Protein 2QEC (pdb70)

Radius of gyration: 16.23 Å; Cα contacts (8 Å, |Δi|>4): 297; chains: 1; boun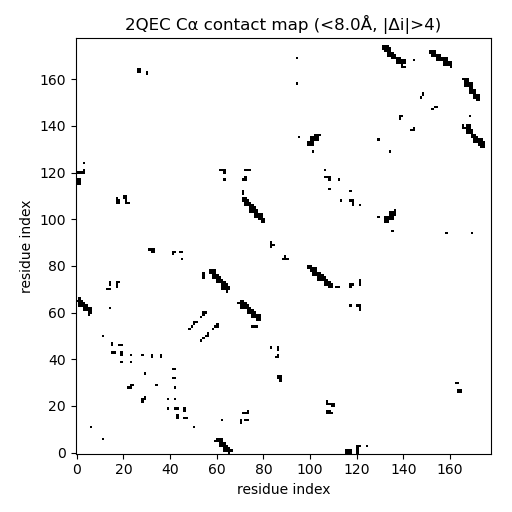ding box: 41×47×33 Å

Structure (mmCIF, N/CA/C/O backbone):
data_2QEC
#
_entry.id   2QEC
#
_cell.length_a   79.070
_cell.length_b   79.070
_cell.length_c   181.260
_cell.angle_alpha   90.000
_cell.angle_beta   90.000
_cell.angle_gamma   120.000
#
_symmetry.space_group_name_H-M   'P 65 2 2'
#
loop_
_entity.id
_entity.type
_entity.pdbx_description
1 polymer 'Histone acetyltransferase HPA2 and related acetyltransferases'
2 non-polymer 1,2-ETHANEDIOL
3 water water
#
loop_
_atom_site.group_PDB
_atom_site.id
_atom_site.type_symbol
_atom_site.label_atom_id
_atom_site.label_alt_id
_atom_site.label_comp_id
_atom_site.label_asym_id
_atom_site.label_entity_id
_atom_site.label_seq_id
_atom_site.pdbx_PDB_ins_code
_atom_site.Cartn_x
_atom_site.Cartn_y
_atom_site.Cartn_z
_atom_site.occupancy
_atom_site.B_iso_or_equiv
_atom_site.auth_seq_id
_atom_site.auth_comp_id
_atom_site.auth_asym_id
_atom_site.auth_atom_id
_atom_site.pdbx_PDB_model_num
ATOM 9 N N . SER A 1 3 ? 36.322 26.282 6.942 1.00 83.40 2 SER A N 1
ATOM 10 C CA . SER A 1 3 ? 35.009 25.941 6.426 1.00 77.86 2 SER A CA 1
ATOM 11 C C . SER A 1 3 ? 33.926 26.404 7.419 1.00 71.23 2 SER A C 1
ATOM 12 O O . SER A 1 3 ? 34.179 26.511 8.635 1.00 72.34 2 SER A O 1
ATOM 15 N N . PRO A 1 4 ? 32.712 26.665 6.910 1.00 61.74 3 PRO A N 1
ATOM 16 C CA . PRO A 1 4 ? 31.652 27.124 7.793 1.00 58.36 3 PRO A CA 1
ATOM 17 C C . PRO A 1 4 ? 31.364 26.167 8.950 1.00 57.27 3 PRO A C 1
ATOM 18 O O . PRO A 1 4 ? 31.570 24.948 8.849 1.00 61.79 3 PRO A O 1
ATOM 22 N N . THR A 1 5 ? 30.853 26.727 10.032 1.00 51.93 4 THR A N 1
ATOM 23 C CA A THR A 1 5 ? 30.615 25.969 11.222 0.50 49.31 4 THR A CA 1
ATOM 24 C CA B THR A 1 5 ? 30.588 26.004 11.289 0.50 49.01 4 THR A CA 1
ATOM 25 C C . THR A 1 5 ? 29.111 25.648 11.314 1.00 46.29 4 THR A C 1
ATOM 26 O O . THR A 1 5 ? 28.284 26.471 10.973 1.00 47.27 4 THR A O 1
ATOM 33 N N . VAL A 1 6 ? 28.796 24.424 11.717 1.00 43.55 5 VAL A N 1
ATOM 34 C CA . VAL A 1 6 ? 27.430 23.934 11.671 1.00 42.06 5 VAL A CA 1
ATOM 35 C C . VAL A 1 6 ? 26.897 23.670 13.066 1.00 40.47 5 VAL A C 1
ATOM 36 O O . VAL A 1 6 ? 27.543 23.020 13.865 1.00 40.38 5 VAL A O 1
ATOM 40 N N . LEU A 1 7 ? 25.702 24.202 13.345 1.00 42.74 6 LEU A N 1
ATOM 41 C CA . LEU A 1 7 ? 24.977 24.032 14.598 1.00 39.84 6 LEU A CA 1
ATOM 42 C C . LEU A 1 7 ? 23.465 23.940 14.350 1.00 40.48 6 LEU A C 1
ATOM 43 O O . LEU A 1 7 ? 22.955 24.340 13.275 1.00 38.93 6 LEU A O 1
ATOM 48 N N . PRO A 1 8 ? 22.747 23.413 15.340 1.00 43.05 7 PRO A N 1
ATOM 49 C CA . PRO A 1 8 ? 21.286 23.465 15.237 1.00 41.69 7 PRO A CA 1
ATOM 50 C C . PRO A 1 8 ? 20.792 24.899 15.181 1.00 41.49 7 PRO A C 1
ATOM 51 O O . PRO A 1 8 ? 21.397 25.810 15.785 1.00 41.16 7 PRO A O 1
ATOM 55 N N . ALA A 1 9 ? 19.707 25.097 14.422 1.00 40.93 8 ALA A N 1
ATOM 56 C CA . ALA A 1 9 ? 19.045 26.388 14.318 1.00 40.15 8 ALA A CA 1
ATOM 57 C C . ALA A 1 9 ? 18.323 26.703 15.605 1.00 41.92 8 ALA A C 1
ATOM 58 O O . ALA A 1 9 ? 17.928 25.809 16.342 1.00 40.26 8 ALA A O 1
ATOM 60 N N . THR A 1 10 ? 18.103 27.992 15.831 1.00 40.27 9 THR A N 1
ATOM 61 C CA . THR A 1 10 ? 17.227 28.444 16.883 1.00 43.04 9 THR A CA 1
ATOM 62 C C . THR A 1 10 ? 16.058 29.167 16.210 1.00 41.57 9 THR A C 1
ATOM 63 O O . THR A 1 10 ? 16.086 29.484 15.010 1.00 38.04 9 THR A O 1
ATOM 67 N N . GLN A 1 11 ? 15.002 29.382 16.969 1.00 45.57 10 GLN A N 1
ATOM 68 C CA . GLN A 1 11 ? 13.794 29.966 16.407 1.00 46.31 10 GLN A CA 1
ATOM 69 C C . GLN A 1 11 ? 14.029 31.308 15.755 1.00 45.56 10 GLN A C 1
ATOM 70 O O . GLN A 1 11 ? 13.462 31.586 14.703 1.00 46.59 10 GLN A O 1
ATOM 76 N N . ALA A 1 12 ? 14.901 32.106 16.350 1.00 45.34 11 ALA A N 1
ATOM 77 C CA . ALA A 1 12 ? 15.247 33.456 15.839 1.00 44.05 11 ALA A CA 1
ATOM 78 C C . ALA A 1 12 ? 15.805 33.411 14.404 1.00 43.47 11 ALA A C 1
ATOM 79 O O . ALA A 1 12 ? 15.738 34.403 13.651 1.00 44.85 11 ALA A O 1
ATOM 81 N N . ASP A 1 13 ? 16.369 32.261 14.056 1.00 41.98 12 ASP A N 1
ATOM 82 C CA . ASP A 1 13 ? 16.986 32.031 12.741 1.00 44.25 12 ASP A CA 1
ATOM 83 C C . ASP A 1 13 ? 16.000 31.647 11.640 1.00 42.40 12 ASP A C 1
ATOM 84 O O . ASP A 1 13 ? 16.380 31.597 10.474 1.00 42.88 12 ASP A O 1
ATOM 89 N N . PHE A 1 14 ? 14.760 31.332 11.984 1.00 43.34 13 PHE A N 1
ATOM 90 C CA . PHE A 1 14 ? 13.839 30.782 10.980 1.00 46.63 13 PHE A CA 1
ATOM 91 C C . PHE A 1 14 ? 13.590 31.707 9.758 1.00 45.13 13 PHE A C 1
ATOM 92 O O . PHE A 1 14 ? 13.616 31.214 8.635 1.00 44.56 13 PHE A O 1
ATOM 100 N N . PRO A 1 15 ? 13.348 33.030 9.952 1.00 45.89 14 PRO A N 1
ATOM 101 C CA . PRO A 1 15 ? 13.233 33.876 8.762 1.00 45.19 14 PRO A CA 1
ATOM 102 C C . PRO A 1 15 ? 14.376 33.782 7.755 1.00 44.28 14 PRO A C 1
ATOM 103 O O . PRO A 1 15 ? 14.128 33.689 6.553 1.00 41.57 14 PRO A O 1
ATOM 107 N N . LYS A 1 16 ? 15.617 33.798 8.230 1.00 43.72 15 LYS A N 1
ATOM 108 C CA . LYS A 1 16 ? 16.771 33.753 7.338 1.00 43.53 15 LYS A CA 1
ATOM 109 C C . LYS A 1 16 ? 16.877 32.393 6.694 1.00 41.50 15 LYS A C 1
ATOM 110 O O . LYS A 1 16 ? 17.249 32.231 5.531 1.00 44.93 15 LYS A O 1
ATOM 116 N N . ILE A 1 17 ? 16.562 31.399 7.468 1.00 41.80 16 ILE A N 1
ATOM 117 C CA . ILE A 1 17 ? 16.568 30.007 6.967 1.00 40.28 16 ILE A CA 1
ATOM 118 C C . ILE A 1 17 ? 15.625 29.887 5.739 1.00 42.46 16 ILE A C 1
ATOM 119 O O . ILE A 1 17 ? 16.012 29.374 4.682 1.00 41.89 16 ILE A O 1
ATOM 124 N N . VAL A 1 18 ? 14.417 30.419 5.877 1.00 44.61 17 VAL A N 1
ATOM 125 C CA . VAL A 1 18 ? 13.424 30.404 4.785 1.00 43.37 17 VAL A CA 1
ATOM 126 C C . VAL A 1 18 ? 13.935 31.216 3.606 1.00 42.12 17 VAL A C 1
ATOM 127 O O . VAL A 1 18 ? 13.817 30.794 2.464 1.00 42.60 17 VAL A O 1
ATOM 131 N N . ASP A 1 19 ? 14.509 32.390 3.868 1.00 45.26 18 ASP A N 1
ATOM 132 C CA . ASP A 1 19 ? 15.126 33.202 2.812 1.00 44.93 18 ASP A CA 1
ATOM 133 C C . ASP A 1 19 ? 16.145 32.400 2.032 1.00 43.44 18 ASP A C 1
ATOM 134 O O . ASP A 1 19 ? 16.221 32.502 0.798 1.00 42.51 18 ASP A O 1
ATOM 139 N N . VAL A 1 20 ? 16.970 31.648 2.745 1.00 43.84 19 VAL A N 1
ATOM 140 C CA . VAL A 1 20 ? 18.014 30.805 2.095 1.00 40.64 19 VAL A CA 1
ATOM 141 C C . VAL A 1 20 ? 17.429 29.652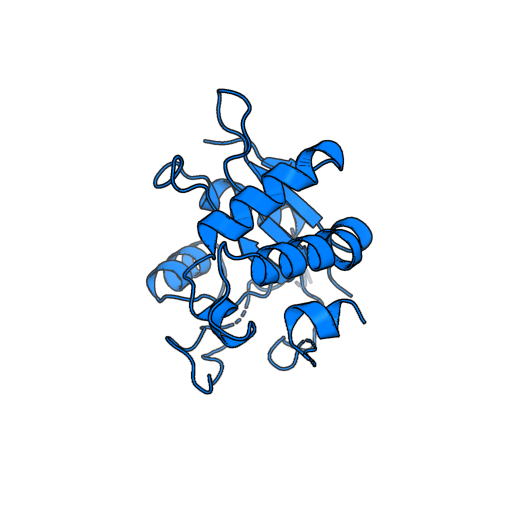 1.236 1.00 43.92 19 VAL A C 1
ATOM 142 O O . VAL A 1 20 ? 17.864 29.398 0.101 1.00 43.10 19 VAL A O 1
ATOM 146 N N . LEU A 1 21 ? 16.435 28.963 1.766 1.00 41.87 20 LEU A N 1
ATOM 147 C CA . LEU A 1 21 ? 15.732 27.932 1.008 1.00 40.68 20 LEU A CA 1
ATOM 148 C C . LEU A 1 21 ? 15.096 28.473 -0.281 1.00 43.32 20 LEU A C 1
ATOM 149 O O . LEU A 1 21 ? 15.180 27.863 -1.339 1.00 45.05 20 LEU A O 1
ATOM 154 N N . VAL A 1 22 ? 14.427 29.608 -0.163 1.00 44.48 21 VAL A N 1
ATOM 155 C CA . VAL A 1 22 ? 13.752 30.228 -1.295 1.00 44.15 21 VAL A CA 1
ATOM 156 C C . VAL A 1 22 ? 14.769 30.628 -2.370 1.00 47.03 21 VAL A C 1
ATOM 157 O O . VAL A 1 22 ? 14.543 30.389 -3.555 1.00 47.21 21 VAL A O 1
ATOM 161 N N . GLU A 1 23 ? 15.870 31.260 -1.964 1.00 44.10 22 GLU A N 1
ATOM 162 C CA . GLU A 1 23 ? 16.889 31.685 -2.911 1.00 44.13 22 GLU A CA 1
ATOM 163 C C . GLU A 1 23 ? 17.440 30.464 -3.586 1.00 47.40 22 GLU A C 1
ATOM 164 O O . GLU A 1 23 ? 17.603 30.456 -4.786 1.00 49.58 22 GLU A O 1
ATOM 170 N N . ALA A 1 24 ? 17.699 29.405 -2.831 1.00 45.54 23 ALA A N 1
ATOM 171 C CA . ALA A 1 24 ? 18.290 28.230 -3.416 1.00 45.79 23 ALA A CA 1
ATOM 172 C C . ALA A 1 24 ? 17.306 27.568 -4.406 1.00 46.93 23 ALA A C 1
ATOM 173 O O . ALA A 1 24 ? 17.697 27.105 -5.463 1.00 48.51 23 ALA A O 1
ATOM 175 N N . PHE A 1 25 ? 16.024 27.533 -4.072 1.00 46.44 24 PHE A N 1
ATOM 176 C CA . PHE A 1 25 ? 15.107 26.649 -4.797 1.00 44.82 24 PHE A CA 1
ATOM 177 C C . PHE A 1 25 ? 14.080 27.386 -5.662 1.00 43.88 24 PHE A C 1
ATOM 178 O O . PHE A 1 25 ? 13.202 26.754 -6.214 1.00 45.79 24 PHE A O 1
ATOM 186 N N . ALA A 1 26 ? 14.208 28.706 -5.786 1.00 45.26 25 ALA A N 1
ATOM 187 C CA . ALA A 1 26 ? 13.242 29.513 -6.498 1.00 46.44 25 ALA A CA 1
ATOM 188 C C . ALA A 1 26 ? 13.030 29.039 -7.929 1.00 49.03 25 ALA A C 1
ATOM 189 O O . ALA A 1 26 ? 11.941 29.202 -8.476 1.00 48.72 25 ALA A O 1
ATOM 191 N N . ASN A 1 27 ? 14.065 28.470 -8.545 1.00 49.10 26 ASN A N 1
ATOM 192 C CA . ASN A 1 27 ? 13.964 28.043 -9.940 1.00 53.03 26 ASN A CA 1
ATOM 193 C C . ASN A 1 27 ? 14.217 26.587 -10.122 1.00 52.99 26 ASN A C 1
ATOM 194 O O . ASN A 1 27 ? 14.444 26.157 -11.236 1.00 54.18 26 ASN A O 1
ATOM 199 N N . ASP A 1 28 ? 14.132 25.833 -9.037 1.00 49.34 27 ASP A N 1
ATOM 200 C CA . ASP A 1 28 ? 14.394 24.412 -9.074 1.00 49.08 27 ASP A CA 1
ATOM 201 C C . ASP A 1 28 ? 13.164 23.586 -9.467 1.00 51.15 27 ASP A C 1
ATOM 202 O O . ASP A 1 28 ? 12.206 23.540 -8.713 1.00 50.48 27 ASP A O 1
ATOM 207 N N . PRO A 1 29 ? 13.230 22.831 -10.594 1.00 53.35 28 PRO A N 1
ATOM 208 C CA . PRO A 1 29 ? 12.131 21.957 -11.046 1.00 53.71 28 PRO A CA 1
ATOM 209 C C . PRO A 1 29 ? 11.598 21.031 -9.970 1.00 52.65 28 PRO A C 1
ATOM 210 O O . PRO A 1 29 ? 10.430 20.670 -9.987 1.00 52.77 28 PRO A O 1
ATOM 214 N N . THR A 1 30 ? 12.475 20.602 -9.088 1.00 57.01 29 THR A N 1
ATOM 215 C CA . THR A 1 30 ? 12.096 19.749 -7.976 1.00 62.73 29 THR A CA 1
ATOM 216 C C . THR A 1 30 ? 10.973 20.384 -7.137 1.00 63.28 29 THR A C 1
ATOM 217 O O . THR A 1 30 ? 10.061 19.684 -6.705 1.00 67.19 29 THR A O 1
ATOM 221 N N . PHE A 1 31 ? 11.008 21.705 -6.965 1.00 59.17 30 PHE A N 1
ATOM 222 C CA . PHE A 1 31 ? 9.974 22.399 -6.197 1.00 57.27 30 PHE A CA 1
ATOM 223 C C . PHE A 1 31 ? 8.899 23.008 -7.057 1.00 55.49 30 PHE A C 1
ATOM 224 O O . PHE A 1 31 ? 7.732 22.900 -6.733 1.00 56.49 30 PHE A O 1
ATOM 232 N N . LEU A 1 32 ? 9.287 23.590 -8.189 1.00 56.33 31 LEU A N 1
ATOM 233 C CA . LEU A 1 32 ? 8.339 24.163 -9.147 1.00 55.37 31 LEU A CA 1
ATOM 234 C C . LEU A 1 32 ? 7.202 23.211 -9.564 1.00 57.21 31 LEU A C 1
ATOM 235 O O . LEU A 1 32 ? 6.082 23.663 -9.786 1.00 56.26 31 LEU A O 1
ATOM 240 N N . ARG A 1 33 ? 7.496 21.913 -9.681 1.00 57.84 32 ARG A N 1
ATOM 241 C CA . ARG A 1 33 ? 6.490 20.881 -10.001 1.00 60.46 32 ARG A CA 1
ATOM 242 C C . ARG A 1 33 ? 5.331 20.760 -9.013 1.00 58.34 32 ARG A C 1
ATOM 243 O O . ARG A 1 33 ? 4.251 20.358 -9.414 1.00 59.59 32 ARG A O 1
ATOM 251 N N . TRP A 1 34 ? 5.563 21.046 -7.730 1.00 58.26 33 TRP A N 1
ATOM 252 C CA . TRP A 1 34 ? 4.495 20.991 -6.720 1.00 59.39 33 TRP A CA 1
ATOM 253 C C . TRP A 1 34 ? 3.708 22.297 -6.630 1.00 55.39 33 TRP A C 1
ATOM 254 O O . TRP A 1 34 ? 2.531 22.299 -6.283 1.00 55.80 33 TRP A O 1
ATOM 265 N N . ILE A 1 35 ? 4.354 23.412 -6.912 1.00 49.68 34 ILE A N 1
ATOM 266 C CA . ILE A 1 35 ? 3.697 24.697 -6.705 1.00 45.39 34 ILE A CA 1
ATOM 267 C C . ILE A 1 35 ? 3.083 25.172 -8.038 1.00 46.00 34 ILE A C 1
ATOM 268 O O . ILE A 1 35 ? 3.791 25.258 -9.031 1.00 45.62 34 ILE A O 1
ATOM 273 N N . PRO A 1 36 ? 1.759 25.424 -8.072 1.00 44.56 35 PRO A N 1
ATOM 274 C CA . PRO A 1 36 ? 1.154 26.059 -9.251 1.00 45.29 35 PRO A CA 1
ATOM 275 C C . PRO A 1 36 ? 1.850 27.343 -9.688 1.00 41.23 35 PRO A C 1
ATOM 276 O O . PRO A 1 36 ? 2.139 28.219 -8.871 1.00 38.78 35 PRO A O 1
ATOM 280 N N . GLN A 1 37 ? 2.111 27.425 -10.993 1.00 40.69 36 GLN A N 1
ATOM 281 C CA . GLN A 1 37 ? 2.858 28.519 -11.566 1.00 38.46 36 GLN A CA 1
ATOM 282 C C . GLN A 1 37 ? 1.947 29.402 -12.405 1.00 36.56 36 GLN A C 1
ATOM 283 O O . GLN A 1 37 ? 0.883 28.971 -12.854 1.00 34.83 36 GLN A O 1
ATOM 289 N N . PRO A 1 38 ? 2.338 30.670 -12.583 1.00 36.03 37 PRO A N 1
ATOM 290 C CA . PRO A 1 38 ? 3.455 31.324 -11.937 1.00 36.09 37 PRO A CA 1
ATOM 291 C C . PRO A 1 38 ? 3.282 31.561 -10.443 1.00 38.04 37 PRO A C 1
ATOM 292 O O . PRO A 1 38 ? 2.171 31.497 -9.903 1.00 39.16 37 PRO A O 1
ATOM 296 N N . ASP A 1 39 ? 4.400 31.863 -9.801 1.00 39.29 38 ASP A N 1
ATOM 297 C CA . ASP A 1 39 ? 4.454 32.114 -8.370 1.00 40.53 38 ASP A CA 1
ATOM 298 C C . ASP A 1 39 ? 5.230 33.408 -8.145 1.00 43.57 38 ASP A C 1
ATOM 299 O O . ASP A 1 39 ? 6.404 33.355 -7.754 1.00 43.92 38 ASP A O 1
ATOM 304 N N . PRO A 1 40 ? 4.587 34.567 -8.379 1.00 42.40 39 PRO A N 1
ATOM 305 C CA . PRO A 1 40 ? 5.279 35.850 -8.244 1.00 43.83 39 PRO A CA 1
ATOM 306 C C . PRO A 1 40 ? 5.981 36.028 -6.901 1.00 44.86 39 PRO A C 1
ATOM 307 O O . PRO A 1 40 ? 5.343 35.916 -5.842 1.00 46.03 39 PRO A O 1
ATOM 311 N N . GLY A 1 41 ? 7.291 36.273 -6.958 1.00 43.83 40 GLY A N 1
ATOM 312 C CA . GLY A 1 41 ? 8.106 36.485 -5.765 1.00 44.02 40 GLY A CA 1
ATOM 313 C C . GLY A 1 41 ? 8.351 35.220 -4.972 1.00 44.97 40 GLY A C 1
ATOM 314 O O . GLY A 1 41 ? 8.771 35.285 -3.821 1.00 46.12 40 GLY A O 1
ATOM 315 N N . SER A 1 42 ? 8.090 34.070 -5.577 1.00 41.50 41 SER A N 1
ATOM 316 C CA . SER A 1 42 ? 8.182 32.790 -4.895 1.00 40.08 41 SER A CA 1
ATOM 317 C C . SER A 1 42 ? 7.394 32.735 -3.591 1.00 40.30 41 SER A C 1
ATOM 318 O O . SER A 1 42 ? 7.804 32.054 -2.651 1.00 41.52 41 SER A O 1
ATOM 321 N N . ALA A 1 43 ? 6.240 33.401 -3.568 1.00 37.50 42 ALA A N 1
ATOM 322 C CA . ALA A 1 43 ? 5.468 33.574 -2.333 1.00 39.90 42 ALA A CA 1
ATOM 323 C C . ALA A 1 43 ? 4.855 32.277 -1.821 1.00 40.96 42 ALA A C 1
ATOM 324 O O . ALA A 1 43 ? 4.792 32.035 -0.618 1.00 41.11 42 ALA A O 1
ATOM 326 N N . LYS A 1 44 ? 4.396 31.443 -2.743 1.00 38.33 43 LYS A N 1
ATOM 327 C CA . LYS A 1 44 ? 3.806 30.162 -2.382 1.00 42.02 43 LYS A CA 1
ATOM 328 C C . LYS A 1 44 ? 4.917 29.179 -1.951 1.00 38.18 43 LYS A C 1
ATOM 329 O O . LYS A 1 44 ? 4.761 28.461 -0.967 1.00 38.63 43 LYS A O 1
ATOM 335 N N . LEU A 1 45 ? 6.058 29.212 -2.629 1.00 40.56 44 LEU A N 1
ATOM 336 C CA . LEU A 1 45 ? 7.216 28.384 -2.219 1.00 40.29 44 LEU A CA 1
ATOM 337 C C . LEU A 1 45 ? 7.694 28.753 -0.820 1.00 41.53 44 LEU A C 1
ATOM 338 O O . LEU A 1 45 ? 8.003 27.875 -0.002 1.00 43.26 44 LEU A O 1
ATOM 343 N N . ARG A 1 46 ? 7.814 30.056 -0.584 1.00 40.49 45 ARG A N 1
ATOM 344 C CA . ARG A 1 46 ? 8.104 30.598 0.733 1.00 38.99 45 ARG A CA 1
ATOM 345 C C . ARG A 1 46 ? 7.146 30.101 1.820 1.00 39.66 45 ARG A C 1
ATOM 346 O O . ARG A 1 46 ? 7.585 29.620 2.863 1.00 44.65 45 ARG A O 1
ATOM 354 N N . ALA A 1 47 ? 5.842 30.158 1.549 1.00 40.96 46 ALA A N 1
ATOM 355 C CA . ALA A 1 47 ? 4.830 29.645 2.469 1.00 43.43 46 ALA A CA 1
ATOM 356 C C . ALA A 1 47 ? 5.029 28.153 2.733 1.00 43.61 46 ALA A C 1
ATOM 357 O O . ALA A 1 47 ? 4.888 27.715 3.864 1.00 45.71 46 ALA A O 1
ATOM 359 N N . LEU A 1 48 ? 5.407 27.394 1.712 1.00 43.44 47 LEU A N 1
ATOM 360 C CA . LEU A 1 48 ? 5.624 25.943 1.874 1.00 43.80 47 LEU A CA 1
ATOM 361 C C . LEU A 1 48 ? 6.743 25.662 2.856 1.00 43.53 47 LEU A C 1
ATOM 362 O O . LEU A 1 48 ? 6.577 24.876 3.784 1.00 46.05 47 LEU A O 1
ATOM 367 N N . PHE A 1 49 ? 7.893 26.282 2.614 1.00 42.55 48 PHE A N 1
ATOM 368 C CA . PHE A 1 49 ? 9.043 26.175 3.508 1.00 43.11 48 PHE A CA 1
ATOM 369 C C . PHE A 1 49 ? 8.746 26.653 4.941 1.00 46.59 48 PHE A C 1
ATOM 370 O O . PHE A 1 49 ? 9.169 26.011 5.895 1.00 50.49 48 PHE A O 1
ATOM 378 N N . GLU A 1 50 ? 8.019 27.763 5.098 1.00 47.25 49 GLU A N 1
ATOM 379 C CA . GLU A 1 50 ? 7.626 28.224 6.435 1.00 46.54 49 GLU A CA 1
ATOM 380 C C . GLU A 1 50 ? 6.822 27.175 7.195 1.00 48.00 49 GLU A C 1
ATOM 381 O O . GLU A 1 50 ? 7.065 26.954 8.375 1.00 48.59 49 GLU A O 1
ATOM 387 N N . LEU A 1 51 ? 5.903 26.521 6.507 1.00 48.73 50 LEU A N 1
ATOM 388 C CA . LEU A 1 51 ? 5.055 25.473 7.068 1.00 51.82 50 LEU A CA 1
ATOM 389 C C . LEU A 1 51 ? 5.820 24.182 7.406 1.00 52.76 50 LEU A C 1
ATOM 390 O O . LEU A 1 51 ? 5.602 23.593 8.463 1.00 53.51 50 LEU A O 1
ATOM 395 N N . GLN A 1 52 ? 6.690 23.744 6.500 1.00 49.40 51 GLN A N 1
ATOM 396 C CA . GLN A 1 52 ? 7.515 22.558 6.728 1.00 50.18 51 GLN A CA 1
ATOM 397 C C . GLN A 1 52 ? 8.417 22.755 7.960 1.00 51.77 51 GLN A C 1
ATOM 398 O O . GLN A 1 52 ? 8.499 21.886 8.805 1.00 55.79 51 GLN A O 1
ATOM 404 N N . ILE A 1 53 ? 9.072 23.897 8.067 1.00 54.82 52 ILE A N 1
ATOM 405 C CA . ILE A 1 53 ? 9.907 24.188 9.232 1.00 57.24 52 ILE A CA 1
ATOM 406 C C . ILE A 1 53 ? 9.098 24.228 10.520 1.00 61.07 52 ILE A C 1
ATOM 407 O O . ILE A 1 53 ? 9.476 23.641 11.529 1.00 61.30 52 ILE A O 1
ATOM 412 N N . GLU A 1 54 ? 7.969 24.914 10.470 1.00 62.39 53 GLU A N 1
ATOM 413 C CA . GLU A 1 54 ? 7.182 25.194 11.658 1.00 65.03 53 GLU A CA 1
ATOM 414 C C . GLU A 1 54 ? 6.524 23.930 12.203 1.00 64.30 53 GLU A C 1
ATOM 415 O O . GLU A 1 54 ? 6.531 23.700 13.415 1.00 65.43 53 GLU A O 1
ATOM 421 N N . LYS A 1 55 ? 6.002 23.102 11.302 1.00 62.03 54 LYS A N 1
ATOM 422 C CA . LYS A 1 55 ? 5.163 21.963 11.673 1.00 61.33 54 LYS A CA 1
ATOM 423 C C . LYS A 1 55 ? 5.832 20.602 11.539 1.00 58.86 54 LYS A C 1
ATOM 424 O O . LYS A 1 55 ? 5.286 19.616 11.995 1.00 59.07 54 LYS A O 1
ATOM 430 N N . GLN A 1 56 ? 6.998 20.529 10.912 1.00 56.07 55 GLN A N 1
ATOM 431 C CA . GLN A 1 56 ? 7.658 19.243 10.726 1.00 55.42 55 GLN A CA 1
ATOM 432 C C . GLN A 1 56 ? 9.079 19.230 11.271 1.00 54.79 55 GLN A C 1
ATOM 433 O O . GLN A 1 56 ? 9.410 18.406 12.114 1.00 57.58 55 GLN A O 1
ATOM 439 N N . TYR A 1 57 ? 9.922 20.126 10.778 1.00 51.13 56 TYR A N 1
ATOM 440 C CA . TYR A 1 57 ? 11.356 20.015 11.049 1.00 51.65 56 TYR A CA 1
ATOM 441 C C . TYR A 1 57 ? 11.746 20.579 12.404 1.00 52.51 56 TYR A C 1
ATOM 442 O O . TYR A 1 57 ? 12.628 20.019 13.077 1.00 54.15 56 TYR A O 1
ATOM 451 N N . ALA A 1 58 ? 11.078 21.653 12.820 1.00 51.45 57 ALA A N 1
ATOM 452 C CA . ALA A 1 58 ? 11.355 22.284 14.099 1.00 53.68 57 ALA A CA 1
ATOM 453 C C . ALA A 1 58 ? 10.910 21.361 15.203 1.00 58.43 57 ALA A C 1
ATOM 454 O O . ALA A 1 58 ? 11.571 21.207 16.219 1.00 61.88 57 ALA A O 1
ATOM 456 N N . VAL A 1 59 ? 9.782 20.726 14.938 1.00 60.50 58 VAL A N 1
ATOM 457 C CA . VAL A 1 59 ? 9.077 19.882 15.872 1.00 63.22 58 VAL A CA 1
ATOM 458 C C . VAL A 1 59 ? 9.799 18.554 16.030 1.00 61.29 58 VAL A C 1
ATOM 459 O O 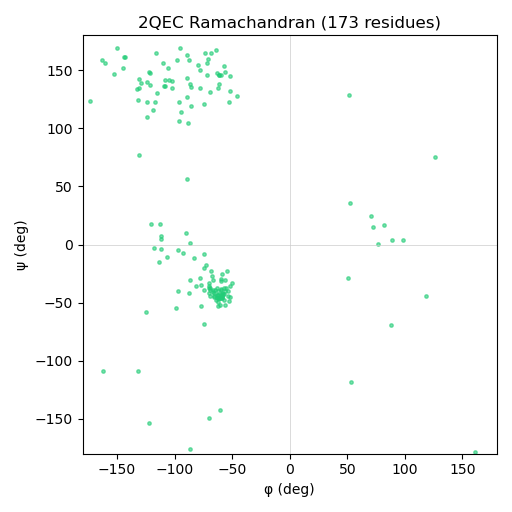. VAL A 1 59 ? 10.395 18.284 17.059 1.00 66.10 58 VAL A O 1
ATOM 463 N N . ALA A 1 60 ? 9.787 17.753 14.980 1.00 58.52 59 ALA A N 1
ATOM 464 C CA . ALA A 1 60 ? 10.210 16.374 15.076 1.00 55.32 59 ALA A CA 1
ATOM 465 C C . ALA A 1 60 ? 11.502 16.067 14.343 1.00 53.31 59 ALA A C 1
ATOM 466 O O . ALA A 1 60 ? 11.892 14.915 14.274 1.00 56.15 59 ALA A O 1
ATOM 468 N N . GLY A 1 61 ? 12.174 17.067 13.783 1.00 50.41 60 GLY A N 1
ATOM 469 C CA . GLY A 1 61 ? 13.326 16.782 12.955 1.00 46.99 60 GLY A CA 1
ATOM 470 C C . GLY A 1 61 ? 14.576 17.469 13.457 1.00 44.38 60 GLY A C 1
ATOM 471 O O . GLY A 1 61 ? 14.730 17.721 14.650 1.00 41.62 60 GLY A O 1
ATOM 472 N N . ASN A 1 62 ? 15.492 17.715 12.534 1.00 41.98 61 ASN A N 1
ATOM 473 C CA . ASN A 1 62 ? 16.682 18.560 12.774 1.00 41.27 61 ASN A CA 1
ATOM 474 C C . ASN A 1 62 ? 16.856 19.591 11.673 1.00 42.50 61 ASN A C 1
ATOM 475 O O . ASN A 1 62 ? 16.848 19.273 10.488 1.00 41.66 61 ASN A O 1
ATOM 480 N N . ILE A 1 63 ? 17.136 20.828 12.090 1.00 39.98 62 ILE A N 1
ATOM 481 C CA . ILE A 1 63 ? 17.484 21.916 11.214 1.00 40.31 62 ILE A CA 1
ATOM 482 C C . ILE A 1 63 ? 18.883 22.368 11.587 1.00 38.92 62 ILE A C 1
ATOM 483 O O . ILE A 1 63 ? 19.129 22.768 12.730 1.00 38.02 62 ILE A O 1
ATOM 488 N N . ASP A 1 64 ? 19.807 22.207 10.649 1.00 38.92 63 ASP A N 1
ATOM 489 C CA . ASP A 1 64 ? 21.200 22.630 10.833 1.00 40.62 63 ASP A CA 1
ATOM 490 C C . ASP A 1 64 ? 21.439 23.895 10.027 1.00 39.28 63 ASP A C 1
ATOM 491 O O . ASP A 1 64 ? 20.927 24.041 8.909 1.00 39.73 63 ASP A O 1
ATOM 496 N N . VAL A 1 65 ? 22.217 24.824 10.578 1.00 41.96 64 VAL A N 1
ATOM 497 C CA . VAL A 1 65 ? 22.667 25.956 9.818 1.00 40.14 64 VAL A CA 1
ATOM 498 C C . VAL A 1 65 ? 24.184 26.014 9.805 1.00 40.34 64 VAL A C 1
ATOM 499 O O . VAL A 1 65 ? 24.830 25.677 10.792 1.00 41.09 64 VAL A O 1
ATOM 503 N N . ALA A 1 66 ? 24.710 26.528 8.695 1.00 41.93 65 ALA A N 1
ATOM 504 C CA . ALA A 1 66 ? 26.121 26.845 8.510 1.00 37.69 65 ALA A CA 1
ATOM 505 C C . ALA A 1 66 ? 26.256 28.353 8.502 1.00 36.44 65 ALA A C 1
ATOM 506 O O . ALA A 1 66 ? 25.485 29.010 7.821 1.00 37.65 65 ALA A O 1
ATOM 508 N N . ARG A 1 67 ? 27.253 28.882 9.197 1.00 36.91 66 ARG A N 1
ATOM 509 C CA . ARG A 1 67 ? 27.505 30.285 9.242 1.00 38.32 66 ARG A CA 1
ATOM 510 C C . ARG A 1 67 ? 28.904 30.515 8.743 1.00 42.46 66 ARG A C 1
ATOM 511 O O . ARG A 1 67 ? 29.803 29.682 8.985 1.00 45.05 66 ARG A O 1
ATOM 519 N N . ASP A 1 68 ? 29.095 31.660 8.103 1.00 41.87 67 ASP A N 1
ATOM 520 C CA . ASP A 1 68 ? 30.419 32.058 7.673 1.00 44.40 67 ASP A CA 1
ATOM 521 C C . ASP A 1 68 ? 31.150 32.810 8.791 1.00 46.06 67 ASP A C 1
ATOM 522 O O . ASP A 1 68 ? 30.634 32.947 9.908 1.00 44.25 67 ASP A O 1
ATOM 527 N N . SER A 1 69 ? 32.350 33.301 8.492 1.00 46.34 68 SER A N 1
ATOM 528 C CA . SER A 1 69 ? 33.201 33.919 9.515 1.00 45.60 68 SER A CA 1
ATOM 529 C C . SER A 1 69 ? 32.663 35.274 9.920 1.00 44.88 68 SER A C 1
ATOM 530 O O . SER A 1 69 ? 33.030 35.786 10.954 1.00 47.59 68 SER A O 1
ATOM 533 N N . GLU A 1 70 ? 31.783 35.850 9.104 1.00 42.64 69 GLU A N 1
ATOM 534 C CA . GLU A 1 70 ? 31.088 37.096 9.448 1.00 42.12 69 GLU A CA 1
ATOM 535 C C . GLU A 1 70 ? 29.769 36.873 10.279 1.00 41.23 69 GLU A C 1
ATOM 536 O O . GLU A 1 70 ? 29.078 37.823 10.622 1.00 42.78 69 GLU A O 1
ATOM 542 N N . GLY A 1 71 ? 29.460 35.621 10.589 1.00 39.35 70 GLY A N 1
ATOM 543 C CA . GLY A 1 71 ? 28.312 35.250 11.452 1.00 39.12 70 GLY A CA 1
ATOM 544 C C . GLY A 1 71 ? 26.974 35.025 10.755 1.00 38.26 70 GLY A C 1
ATOM 545 O O . GLY A 1 71 ? 25.961 34.802 11.419 1.00 35.68 70 GLY A O 1
ATOM 546 N N . GLU A 1 72 ? 26.956 35.107 9.429 1.00 38.94 71 GLU A N 1
ATOM 547 C CA A GLU A 1 72 ? 25.691 34.992 8.708 0.50 38.13 71 GLU A CA 1
ATOM 548 C CA B GLU A 1 72 ? 25.722 34.996 8.650 0.50 38.61 71 GLU A CA 1
ATOM 549 C C . GLU A 1 72 ? 25.452 33.566 8.286 1.00 38.25 71 GLU A C 1
ATOM 550 O O . GLU A 1 72 ? 26.384 32.825 7.986 1.00 38.12 71 GLU A O 1
ATOM 561 N N . ILE A 1 73 ? 24.173 33.211 8.254 1.00 37.61 72 ILE A N 1
ATOM 562 C CA . ILE A 1 73 ? 23.743 31.897 7.824 1.00 37.32 72 ILE A CA 1
ATOM 563 C C . ILE A 1 73 ? 23.889 31.838 6.312 1.00 37.43 72 ILE A C 1
ATOM 564 O O . ILE A 1 73 ? 23.399 32.720 5.585 1.00 37.29 72 ILE A O 1
ATOM 569 N N . VAL A 1 74 ? 24.693 30.878 5.863 1.00 35.74 73 VAL A N 1
ATOM 570 C CA . VAL A 1 74 ? 25.003 30.685 4.443 1.00 38.32 73 VAL A CA 1
ATOM 571 C C . VAL A 1 74 ? 24.548 29.321 3.904 1.00 39.95 73 VAL A C 1
ATOM 572 O O . VAL A 1 74 ? 24.656 29.044 2.712 1.00 39.26 73 VAL A O 1
ATOM 576 N N . GLY A 1 75 ? 24.010 28.498 4.775 1.00 40.12 74 GLY A N 1
ATOM 577 C CA . GLY A 1 75 ? 23.443 27.21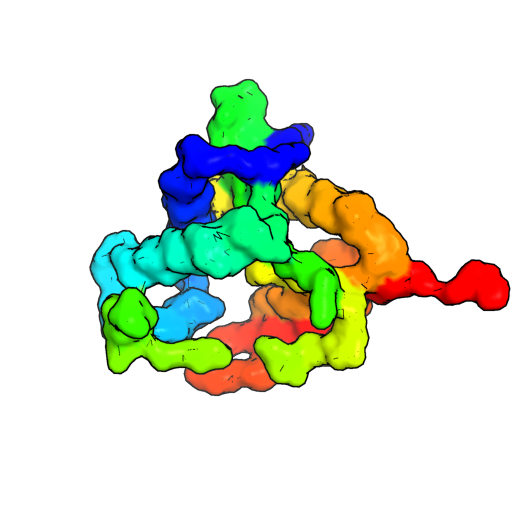8 4.349 1.00 41.29 74 GLY A CA 1
ATOM 578 C C . GLY A 1 75 ? 22.548 26.643 5.407 1.00 42.83 74 GLY A C 1
ATOM 579 O O . GLY A 1 75 ? 22.636 27.010 6.588 1.00 43.43 74 GLY A O 1
ATOM 580 N N . VAL A 1 76 ? 21.675 25.758 4.955 1.00 40.74 75 VAL A N 1
ATOM 581 C CA A VAL A 1 76 ? 20.735 25.078 5.818 0.50 41.10 75 VAL A CA 1
ATOM 582 C CA B VAL A 1 76 ? 20.636 25.117 5.745 0.50 41.53 75 VAL A CA 1
ATOM 583 C C . VAL A 1 76 ? 20.518 23.653 5.306 1.00 40.54 75 VAL A C 1
ATOM 584 O O . VAL A 1 76 ? 20.537 23.392 4.090 1.00 42.12 75 VAL A O 1
ATOM 591 N N . ALA A 1 77 ? 20.361 22.721 6.255 1.00 41.18 76 ALA A N 1
ATOM 592 C CA . ALA A 1 77 ? 19.951 21.346 5.970 1.00 39.48 76 ALA A CA 1
ATOM 593 C C . ALA A 1 77 ? 18.755 20.918 6.857 1.00 42.14 76 ALA A C 1
ATOM 594 O O . ALA A 1 77 ? 18.707 21.194 8.080 1.00 43.38 76 ALA A O 1
ATOM 596 N N . LEU A 1 78 ? 17.808 20.194 6.241 1.00 41.79 77 LEU A N 1
ATOM 597 C CA . LEU A 1 78 ? 16.595 19.702 6.918 1.00 37.34 77 LEU A CA 1
ATOM 598 C C . LEU A 1 78 ? 16.635 18.195 6.887 1.00 38.32 77 LEU A C 1
ATOM 599 O O . LEU A 1 78 ? 16.772 17.630 5.825 1.00 35.45 77 LEU A O 1
ATOM 604 N N . TRP A 1 79 ? 16.572 17.612 8.079 1.00 39.50 78 TRP A N 1
ATOM 605 C CA . TRP A 1 79 ? 16.658 16.179 8.312 1.00 40.05 78 TRP A CA 1
ATOM 606 C C . TRP A 1 79 ? 15.432 15.672 9.091 1.00 39.62 78 TRP A C 1
ATOM 607 O O . TRP A 1 79 ? 14.951 16.332 10.044 1.00 39.40 78 TRP A O 1
ATOM 618 N N . ASP A 1 80 ? 14.930 14.501 8.704 1.00 41.18 79 ASP A N 1
ATOM 619 C CA . ASP A 1 80 ? 13.979 13.739 9.483 1.00 43.12 79 ASP A CA 1
ATOM 620 C C . ASP A 1 80 ? 14.734 12.613 10.166 1.00 45.66 79 ASP A C 1
ATOM 621 O O . ASP A 1 80 ? 15.623 11.983 9.590 1.00 41.46 79 ASP A O 1
ATOM 626 N N . ARG A 1 81 ? 14.337 12.360 11.409 1.00 45.67 80 ARG A N 1
ATOM 627 C CA . ARG A 1 81 ? 14.971 11.384 12.266 1.00 45.25 80 ARG A CA 1
ATOM 628 C C . ARG A 1 81 ? 14.339 10.031 12.035 1.00 41.51 80 ARG A C 1
ATOM 629 O O . ARG A 1 81 ? 13.219 9.946 11.511 1.00 43.79 80 ARG A O 1
ATOM 637 N N . PRO A 1 82 ? 15.048 8.962 12.391 1.00 40.91 81 PRO A N 1
ATOM 638 C CA . PRO A 1 82 ? 14.393 7.675 12.259 1.00 42.70 81 PRO A CA 1
ATOM 639 C C . PRO A 1 82 ? 13.090 7.496 13.073 1.00 49.04 81 PRO A C 1
ATOM 640 O O . PRO A 1 82 ? 12.960 8.019 14.181 1.00 45.96 81 PRO A O 1
ATOM 644 N N . ASP A 1 83 ? 12.146 6.746 12.506 1.00 55.25 82 ASP A N 1
ATOM 645 C CA . ASP A 1 83 ? 10.870 6.432 13.172 1.00 62.51 82 ASP A CA 1
ATOM 646 C C . ASP A 1 83 ? 10.217 5.222 12.482 1.00 65.51 82 ASP A C 1
ATOM 647 O O . ASP A 1 83 ? 9.030 4.938 12.675 1.00 70.68 82 ASP A O 1
ATOM 649 N N . PRO A 1 96 ? -5.441 22.903 4.675 1.00 16.99 95 PRO A N 1
ATOM 650 C CA . PRO A 1 96 ? -5.960 24.221 5.061 1.00 17.63 95 PRO A CA 1
ATOM 651 C C . PRO A 1 96 ? -5.074 25.364 4.535 1.00 18.37 95 PRO A C 1
ATOM 652 O O . PRO A 1 96 ? -5.484 26.106 3.635 1.00 18.20 95 PRO A O 1
ATOM 656 N N . ARG A 1 97 ? -3.867 25.483 5.090 1.00 18.83 96 ARG A N 1
ATOM 657 C CA . ARG A 1 97 ? -2.831 26.384 4.567 1.00 18.78 96 ARG A CA 1
ATOM 658 C C . ARG A 1 97 ? -2.253 25.765 3.304 1.00 16.70 96 ARG A C 1
ATOM 659 O O . ARG A 1 97 ? -1.642 26.442 2.474 1.00 17.00 96 ARG A O 1
ATOM 667 N N . LEU A 1 98 ? -2.449 24.458 3.184 1.00 14.73 97 LEU A N 1
ATOM 668 C CA . LEU A 1 98 ? -2.047 23.716 2.015 1.00 13.58 97 LEU A CA 1
ATOM 669 C C . LEU A 1 98 ? -2.920 24.071 0.816 1.00 12.91 97 LEU A C 1
ATOM 670 O O . LEU A 1 98 ? -2.441 24.061 -0.319 1.00 11.16 97 LEU A O 1
ATOM 675 N N . VAL A 1 99 ? -4.196 24.379 1.063 1.00 14.04 98 VAL A N 1
ATOM 676 C CA . VAL A 1 99 ? -5.075 24.898 0.011 1.00 14.30 98 VAL A CA 1
ATOM 677 C C . VAL A 1 99 ? -4.507 26.206 -0.561 1.00 15.29 98 VAL A C 1
ATOM 678 O O . VAL A 1 99 ? -4.714 26.516 -1.739 1.00 16.15 98 VAL A O 1
ATOM 680 N N . SER A 1 100 ? -3.791 26.956 0.280 1.00 14.61 99 SER A N 1
ATOM 681 C CA . SER A 1 10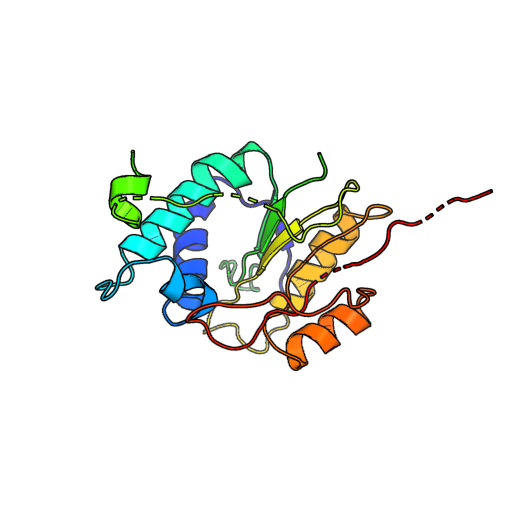0 ? -3.199 28.238 -0.105 1.00 14.64 99 SER A CA 1
ATOM 682 C C . SER A 1 100 ? -1.918 28.081 -0.920 1.00 13.52 99 SER A C 1
ATOM 683 O O . SER A 1 100 ? -1.583 28.940 -1.727 1.00 12.69 99 SER A O 1
ATOM 686 N N . ILE A 1 101 ? -1.199 26.989 -0.687 1.00 13.62 100 ILE A N 1
ATOM 687 C CA . ILE A 1 101 ? 0.057 26.702 -1.389 1.00 12.31 100 ILE A CA 1
ATOM 688 C C . ILE A 1 101 ? -0.182 25.939 -2.708 1.00 12.37 100 ILE A C 1
ATOM 689 O O . ILE A 1 101 ? 0.430 26.263 -3.729 1.00 12.62 100 ILE A O 1
ATOM 694 N N . PHE A 1 102 ? -1.090 24.956 -2.678 1.00 12.64 101 PHE A N 1
ATOM 695 C CA . PHE A 1 102 ? -1.333 24.051 -3.814 1.00 11.91 101 PHE A CA 1
ATOM 696 C C . PHE A 1 102 ? -2.721 24.187 -4.485 1.00 11.31 101 PHE A C 1
ATOM 697 O O . PHE A 1 102 ? -2.922 23.676 -5.586 1.00 8.38 101 PHE A O 1
ATOM 705 N N . GLY A 1 103 ? -3.671 24.851 -3.829 1.00 11.06 102 GLY A N 1
ATOM 706 C CA . GLY A 1 103 ? -5.075 24.774 -4.238 1.00 10.25 102 GLY A CA 1
ATOM 707 C C . GLY A 1 103 ? -5.707 23.461 -3.813 1.00 9.81 102 GLY A C 1
ATOM 708 O O . GLY A 1 103 ? -6.833 23.144 -4.225 1.00 12.32 102 GLY A O 1
ATOM 709 N N . LYS A 1 105 ? -3.176 19.971 -1.294 1.00 29.01 104 LYS A N 1
ATOM 710 C CA . LYS A 1 105 ? -3.103 18.760 -2.110 1.00 29.98 104 LYS A CA 1
ATOM 711 C C . LYS A 1 105 ? -1.666 18.223 -2.323 1.00 30.97 104 LYS A C 1
ATOM 712 O O . LYS A 1 105 ? -1.088 18.373 -3.406 1.00 31.72 104 LYS A O 1
ATOM 718 N N . ALA A 1 106 ? -1.100 17.604 -1.284 1.00 30.83 105 ALA A N 1
ATOM 719 C CA . ALA A 1 106 ? 0.170 16.843 -1.398 1.00 29.24 105 ALA A CA 1
ATOM 720 C C . ALA A 1 106 ? 0.445 15.422 -0.861 1.00 28.79 105 ALA A C 1
ATOM 721 O O . ALA A 1 106 ? -0.085 14.447 -1.409 1.00 28.31 105 ALA A O 1
ATOM 723 N N . ALA A 1 107 ? 1.264 15.306 0.190 1.00 27.72 106 ALA A N 1
ATOM 724 C CA . ALA A 1 107 ? 1.560 14.010 0.818 1.00 27.14 106 ALA A CA 1
ATOM 725 C C . ALA A 1 107 ? 2.003 12.941 -0.184 1.00 26.58 106 ALA A C 1
ATOM 726 O O . ALA A 1 107 ? 2.927 13.148 -0.970 1.00 26.03 106 ALA A O 1
ATOM 728 N N . ALA A 1 117 ? 7.459 9.404 0.558 1.00 58.76 116 ALA A N 1
ATOM 729 C CA . ALA A 1 117 ? 7.424 8.244 1.444 1.00 55.21 116 ALA A CA 1
ATOM 730 C C . ALA A 1 117 ? 7.717 6.942 0.696 1.00 50.08 116 ALA A C 1
ATOM 731 O O . ALA A 1 117 ? 8.452 6.079 1.196 1.00 49.06 116 ALA A O 1
ATOM 733 N N . ARG A 1 118 ? 7.105 6.785 -0.478 1.00 48.46 117 ARG A N 1
ATOM 734 C CA . ARG A 1 118 ? 6.925 5.440 -1.067 1.00 45.31 117 ARG A CA 1
ATOM 735 C C . ARG A 1 118 ? 8.213 4.718 -1.517 1.00 40.80 117 ARG A C 1
ATOM 736 O O . ARG A 1 118 ? 8.299 3.462 -1.499 1.00 40.48 117 ARG A O 1
ATOM 738 N N . PHE A 1 119 ? 9.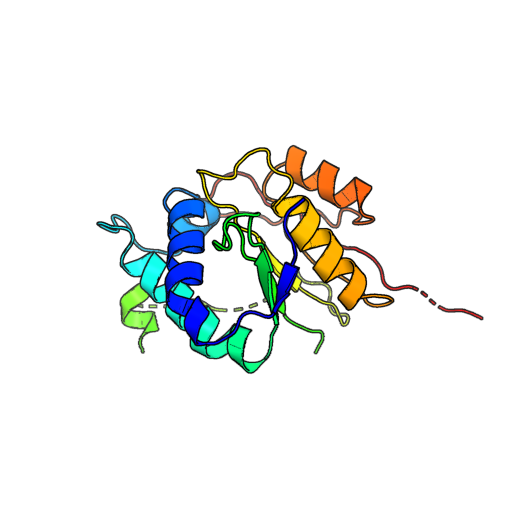233 5.489 -1.860 1.00 39.07 118 PHE A N 1
ATOM 739 C CA . PHE A 1 119 ? 10.497 4.924 -2.342 1.00 39.29 118 PHE A CA 1
ATOM 740 C C . PHE A 1 119 ? 11.557 4.795 -1.250 1.00 38.45 118 PHE A C 1
ATOM 741 O O . PHE A 1 119 ? 12.615 4.234 -1.496 1.00 38.52 118 PHE A O 1
ATOM 749 N N . HIS A 1 120 ? 11.264 5.276 -0.038 1.00 34.85 119 HIS A N 1
ATOM 750 C CA . HIS A 1 120 ? 12.122 5.063 1.104 1.00 32.02 119 HIS A CA 1
ATOM 751 C C . HIS A 1 120 ? 12.096 3.592 1.505 1.00 38.95 119 HIS A C 1
ATOM 752 O O . HIS A 1 120 ? 11.034 2.994 1.677 1.00 35.96 119 HIS A O 1
ATOM 759 N N . PRO A 1 121 ? 13.260 3.016 1.688 1.00 36.40 120 PRO A N 1
ATOM 760 C CA . PRO A 1 121 ? 13.279 1.645 2.218 1.00 39.07 120 PRO A CA 1
ATOM 761 C C . PRO A 1 121 ? 12.529 1.508 3.564 1.00 36.67 120 PRO A C 1
ATOM 762 O O . PRO A 1 121 ? 12.408 2.458 4.330 1.00 34.62 120 PRO A O 1
ATOM 766 N N . LYS A 1 122 ? 11.928 0.347 3.799 1.00 36.03 121 LYS A N 1
ATOM 767 C CA . LYS A 1 122 ? 11.051 0.187 4.957 1.00 36.76 121 LYS A CA 1
ATOM 768 C C . LYS A 1 122 ? 11.859 -0.278 6.148 1.00 37.34 121 LYS A C 1
ATOM 769 O O . LYS A 1 122 ? 11.598 -1.323 6.732 1.00 38.38 121 LYS A O 1
ATOM 775 N N . PHE A 1 123 ? 12.862 0.500 6.479 1.00 35.36 122 PHE A N 1
ATOM 776 C CA . PHE A 1 123 ? 13.763 0.227 7.587 1.00 39.44 122 PHE A CA 1
ATOM 777 C C . PHE A 1 123 ? 14.104 1.589 8.164 1.00 40.30 122 PHE A C 1
ATOM 778 O O . PHE A 1 123 ? 14.074 2.572 7.437 1.00 41.05 122 PHE A O 1
ATOM 786 N N . PRO A 1 124 ? 14.418 1.654 9.471 1.00 41.86 123 PRO A N 1
ATOM 787 C CA . PRO A 1 124 ? 14.658 2.971 10.097 1.00 41.36 123 PRO A CA 1
ATOM 788 C C . PRO A 1 124 ? 15.824 3.690 9.481 1.00 37.11 123 PRO A C 1
ATOM 789 O O . PRO A 1 124 ? 16.854 3.075 9.152 1.00 37.58 123 PRO A O 1
ATOM 793 N N . HIS A 1 125 ? 15.657 4.994 9.262 1.00 37.76 124 HIS A N 1
ATOM 794 C CA . HIS A 1 125 ? 16.694 5.760 8.656 1.00 38.23 124 HIS A CA 1
ATOM 795 C C . HIS A 1 125 ? 16.498 7.224 8.923 1.00 36.98 124 HIS A C 1
ATOM 796 O O . HIS A 1 125 ? 15.363 7.681 9.115 1.00 38.29 124 HIS A O 1
ATOM 803 N N . TRP A 1 126 ? 17.598 7.975 8.848 1.00 38.16 125 TRP A N 1
ATOM 804 C CA . TRP A 1 126 ? 17.531 9.435 8.715 1.00 37.08 125 TRP A CA 1
ATOM 805 C C . TRP A 1 126 ? 17.193 9.805 7.268 1.00 40.67 125 TRP A C 1
ATOM 806 O O . TRP A 1 126 ? 17.519 9.076 6.365 1.00 41.22 125 TRP A O 1
ATOM 817 N N . TYR A 1 127 ? 16.522 10.934 7.056 1.00 37.74 126 TYR A N 1
ATOM 818 C CA . TYR A 1 127 ? 16.261 11.427 5.700 1.00 35.24 126 TYR A CA 1
ATOM 819 C C . TYR A 1 127 ? 16.816 12.816 5.598 1.00 39.17 126 TYR A C 1
ATOM 820 O O . TYR A 1 127 ? 16.394 13.640 6.350 1.00 36.72 126 TYR A O 1
ATOM 829 N N . LEU A 1 128 ? 17.710 13.036 4.645 1.00 40.29 127 LEU A N 1
ATOM 830 C CA . LEU A 1 128 ? 18.150 14.368 4.272 1.00 40.13 127 LEU A CA 1
ATOM 831 C C . LEU A 1 128 ? 17.221 14.886 3.204 1.00 38.74 127 LEU A C 1
ATOM 832 O O . LEU A 1 128 ? 17.313 14.453 2.047 1.00 39.64 127 LEU A O 1
ATOM 837 N N . TYR A 1 129 ? 16.331 15.799 3.608 1.00 37.04 128 TYR A N 1
ATOM 838 C CA . TYR A 1 129 ? 15.257 16.347 2.778 1.00 37.69 128 TYR A CA 1
ATOM 839 C C . TYR A 1 129 ? 15.814 17.366 1.832 1.00 42.42 128 TYR A C 1
ATOM 840 O O . TYR A 1 129 ? 15.604 17.300 0.598 1.00 36.47 128 TYR A O 1
ATOM 849 N N . THR A 1 130 ? 16.546 18.332 2.380 1.00 42.83 129 THR A N 1
ATOM 850 C CA . THR A 1 130 ? 17.080 19.355 1.559 1.00 44.88 129 THR A CA 1
ATOM 851 C C . THR A 1 130 ? 18.362 19.929 2.177 1.00 45.61 129 THR A C 1
ATOM 852 O O . THR A 1 130 ? 18.512 19.982 3.418 1.00 39.22 129 THR A O 1
ATOM 856 N N . VAL A 1 131 ? 19.270 20.328 1.292 1.00 45.56 130 VAL A N 1
ATOM 857 C CA . VAL A 1 131 ? 20.476 21.078 1.647 1.00 45.00 130 VAL A CA 1
ATOM 858 C C . VAL A 1 131 ? 20.582 22.245 0.702 1.00 44.02 130 VAL A C 1
ATOM 859 O O . VAL A 1 131 ? 20.516 22.098 -0.514 1.00 39.75 130 VAL A O 1
ATOM 863 N N . ALA A 1 132 ? 20.664 23.461 1.253 1.00 37.62 131 ALA A N 1
ATOM 864 C CA . ALA A 1 132 ? 20.681 24.635 0.476 1.00 38.81 131 ALA A CA 1
ATOM 865 C C . ALA A 1 132 ? 21.815 25.523 0.918 1.00 39.86 131 ALA A C 1
ATOM 866 O O . ALA A 1 132 ? 22.095 25.616 2.120 1.00 38.04 131 ALA A O 1
ATOM 868 N N . THR A 1 133 ? 22.437 26.161 -0.062 1.00 38.61 132 THR A N 1
ATOM 869 C CA . THR A 1 133 ? 23.578 27.067 0.097 1.00 40.36 132 THR A CA 1
ATOM 870 C C . THR A 1 133 ? 23.182 28.408 -0.466 1.00 43.01 132 THR A C 1
ATOM 871 O O . THR A 1 133 ? 22.603 28.466 -1.554 1.00 43.79 132 THR A O 1
ATOM 875 N N . SER A 1 134 ? 23.533 29.491 0.220 1.00 43.74 133 SER A N 1
ATOM 876 C CA . SER A 1 134 ? 23.315 30.832 -0.332 1.00 43.18 133 SER A CA 1
ATOM 877 C C . SER A 1 134 ? 24.135 31.036 -1.610 1.00 43.08 133 SER A C 1
ATOM 878 O O . SER A 1 134 ? 25.242 30.515 -1.735 1.00 40.36 133 SER A O 1
ATOM 881 N N . SER A 1 135 ? 23.599 31.824 -2.538 1.00 46.32 134 SER A N 1
ATOM 882 C CA . SER A 1 135 ? 24.272 32.080 -3.809 1.00 51.02 134 SER A CA 1
ATOM 883 C C . SER A 1 135 ? 25.628 32.716 -3.549 1.00 52.10 134 SER A C 1
ATOM 884 O O . SER A 1 135 ? 26.655 32.312 -4.127 1.00 51.90 134 SER A O 1
ATOM 887 N N . SER A 1 136 ? 25.606 33.711 -2.667 1.00 49.97 135 SER A N 1
ATOM 888 C CA . SER A 1 136 ? 26.803 34.387 -2.217 1.00 49.23 135 SER A CA 1
ATOM 889 C C . SER A 1 136 ? 27.884 33.457 -1.657 1.00 48.43 135 SER A C 1
ATOM 890 O O . SER A 1 136 ? 29.043 33.828 -1.651 1.00 50.81 135 SER A O 1
ATOM 893 N N . ALA A 1 137 ? 27.523 32.258 -1.203 1.00 47.98 136 ALA A N 1
ATOM 894 C CA . ALA A 1 137 ? 28.477 31.380 -0.528 1.00 47.46 136 ALA A CA 1
ATOM 895 C C . ALA A 1 137 ? 28.768 30.135 -1.348 1.00 48.71 136 ALA A C 1
ATOM 896 O O . ALA A 1 137 ? 29.275 29.166 -0.813 1.00 46.84 136 ALA A O 1
ATOM 898 N N . ARG A 1 138 ? 28.456 30.163 -2.647 1.00 52.22 137 ARG A N 1
ATOM 899 C CA . ARG A 1 138 ? 28.747 29.018 -3.546 1.00 56.31 137 ARG A CA 1
ATOM 900 C C . ARG A 1 138 ? 30.265 28.775 -3.581 1.00 52.03 137 ARG A C 1
ATOM 901 O O . ARG A 1 138 ? 31.046 29.705 -3.483 1.00 50.39 137 ARG A O 1
ATOM 909 N N . GLY A 1 139 ? 30.687 27.528 -3.697 1.00 53.41 138 GLY A N 1
ATOM 910 C CA . GLY A 1 139 ? 32.115 27.207 -3.751 1.00 53.23 138 GLY A CA 1
ATOM 911 C C . GLY A 1 139 ? 32.877 27.392 -2.448 1.00 53.62 138 GLY A C 1
ATOM 912 O O . GLY A 1 139 ? 34.089 27.584 -2.480 1.00 52.87 138 GLY A O 1
ATOM 913 N N . THR A 1 140 ? 32.174 27.325 -1.310 1.00 52.89 139 THR A N 1
ATOM 914 C CA . THR A 1 140 ? 32.757 27.603 0.021 1.00 53.13 139 THR A CA 1
ATOM 915 C C . THR A 1 140 ? 32.861 26.391 0.949 1.00 51.31 139 THR A C 1
ATOM 916 O O . THR A 1 140 ? 33.382 26.501 2.064 1.00 53.01 139 THR A O 1
ATOM 920 N N . GLY A 1 141 ? 32.346 25.259 0.499 1.00 49.01 140 GLY A N 1
ATOM 921 C CA . GLY A 1 141 ? 32.300 24.054 1.313 1.00 50.31 140 GLY A CA 1
ATOM 922 C C . GLY A 1 141 ? 31.137 24.008 2.281 1.00 49.54 140 GLY A C 1
ATOM 923 O O . GLY A 1 141 ? 31.132 23.198 3.188 1.00 50.18 140 GLY A O 1
ATOM 924 N N . VAL A 1 142 ? 30.137 24.850 2.048 1.00 49.21 141 VAL A N 1
ATOM 925 C CA . VAL A 1 142 ? 28.950 24.913 2.885 1.00 46.69 141 VAL A CA 1
ATOM 926 C C . VAL A 1 142 ? 28.239 23.568 2.868 1.00 40.93 141 VAL A C 1
ATOM 927 O O . VAL A 1 142 ? 27.943 23.025 3.925 1.00 43.29 141 VAL A O 1
ATOM 931 N N . GLY A 1 143 ? 27.953 23.046 1.678 1.00 40.16 142 GLY A N 1
ATOM 932 C CA . GLY A 1 143 ? 27.231 21.767 1.565 1.00 37.60 142 GLY A CA 1
ATOM 933 C C . GLY A 1 143 ? 27.934 20.598 2.223 1.00 45.26 142 GLY A C 1
ATOM 934 O O . GLY A 1 143 ? 27.315 19.728 2.845 1.00 40.98 142 GLY A O 1
ATOM 935 N N . SER A 1 144 ? 29.247 20.589 2.081 1.00 48.02 143 SER A N 1
ATOM 936 C CA . SER A 1 144 ? 30.085 19.542 2.657 1.00 48.95 143 SER A CA 1
ATOM 937 C C . SER A 1 144 ? 30.037 19.590 4.212 1.00 44.63 143 SER A C 1
ATOM 938 O O . SER A 1 144 ? 29.892 18.574 4.869 1.00 43.26 143 SER A O 1
ATOM 941 N N . ALA A 1 145 ? 30.155 20.787 4.772 1.00 43.15 144 ALA A N 1
ATOM 942 C CA . ALA A 1 145 ? 30.087 21.001 6.233 1.00 41.43 144 ALA A CA 1
ATOM 943 C C . ALA A 1 145 ? 28.748 20.532 6.779 1.00 40.78 144 ALA A C 1
ATOM 944 O O . ALA A 1 145 ? 28.680 19.782 7.775 1.00 45.34 144 ALA A O 1
ATOM 946 N N . LEU A 1 146 ? 27.676 20.848 6.062 1.00 41.79 145 LEU A N 1
ATOM 947 C CA . LEU A 1 146 ? 26.335 20.371 6.459 1.00 39.24 145 LEU A CA 1
ATOM 948 C C . LEU A 1 146 ? 26.174 18.873 6.462 1.00 42.57 145 LEU A C 1
ATOM 949 O O . LEU A 1 146 ? 25.676 18.290 7.419 1.00 40.27 145 LEU A O 1
ATOM 954 N N . LEU A 1 147 ? 26.585 18.241 5.373 1.00 45.60 146 LEU A N 1
ATOM 955 C CA . LEU A 1 147 ? 26.546 16.797 5.298 1.00 44.94 146 LEU A CA 1
ATOM 956 C C . LEU A 1 147 ? 27.399 16.081 6.329 1.00 42.39 146 LEU A C 1
ATOM 957 O O . LEU A 1 147 ? 26.957 15.104 6.892 1.00 44.44 146 LEU A O 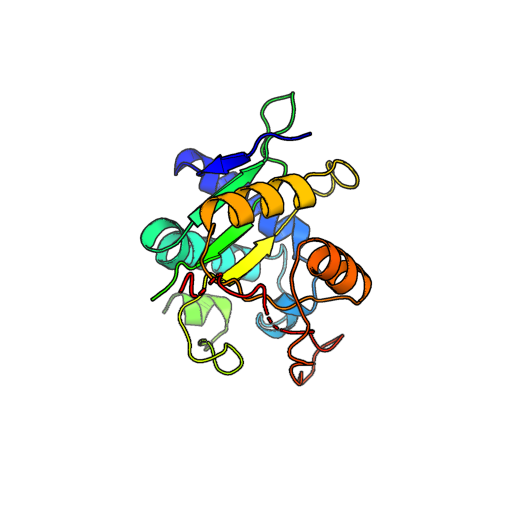1
ATOM 962 N N . ASN A 1 148 ? 28.632 16.534 6.506 1.00 40.70 147 ASN A N 1
ATOM 963 C CA . ASN A 1 148 ? 29.506 15.988 7.528 1.00 43.96 147 ASN A CA 1
ATOM 964 C C . ASN A 1 148 ? 28.907 16.076 8.942 1.00 42.80 147 ASN A C 1
ATOM 965 O O . ASN A 1 148 ? 28.932 15.090 9.684 1.00 42.87 147 ASN A O 1
ATOM 970 N N . HIS A 1 149 ? 28.291 17.198 9.266 1.00 40.37 148 HIS A N 1
ATOM 971 C CA . HIS A 1 149 ? 27.584 17.388 10.542 1.00 39.56 148 HIS A CA 1
ATOM 972 C C . HIS A 1 149 ? 26.467 16.349 10.707 1.00 39.80 148 HIS A C 1
ATOM 973 O O . HIS A 1 149 ? 26.325 15.672 11.744 1.00 39.99 148 HIS A O 1
ATOM 980 N N . GLY A 1 150 ? 25.703 16.142 9.650 1.00 38.01 149 GLY A N 1
ATOM 981 C CA . GLY A 1 150 ? 24.507 15.300 9.766 1.00 37.17 149 GLY A CA 1
ATOM 982 C C . GLY A 1 150 ? 24.902 13.860 9.782 1.00 38.06 149 GLY A C 1
ATOM 983 O O . GLY A 1 150 ? 24.236 12.988 10.426 1.00 40.07 149 GLY A O 1
ATOM 984 N N . ILE A 1 151 ? 25.954 13.570 9.017 1.00 39.79 150 ILE A N 1
ATOM 985 C CA . ILE A 1 151 ? 26.493 12.183 9.023 1.00 39.06 150 ILE A CA 1
ATOM 986 C C . ILE A 1 151 ? 27.066 11.823 10.373 1.00 41.85 150 ILE A C 1
ATOM 987 O O . ILE A 1 151 ? 26.807 10.742 10.875 1.00 45.19 150 ILE A O 1
ATOM 992 N N . ALA A 1 152 ? 27.783 12.729 11.011 1.00 42.23 151 ALA A N 1
ATOM 993 C CA . ALA A 1 152 ? 28.306 12.463 12.361 1.00 43.58 151 ALA A CA 1
ATOM 994 C C . ALA A 1 152 ? 27.190 12.249 13.371 1.00 42.56 151 ALA A C 1
ATOM 995 O O . ALA A 1 152 ? 27.284 11.387 14.198 1.00 43.97 151 ALA A O 1
ATOM 997 N N . ARG A 1 153 ? 26.113 13.013 13.287 1.00 38.62 152 ARG A N 1
ATOM 998 C CA . ARG A 1 153 ? 24.942 12.804 14.171 1.00 38.59 152 ARG A CA 1
ATOM 999 C C . ARG A 1 153 ? 24.242 11.473 13.939 1.00 41.28 152 ARG A C 1
ATOM 1000 O O . ARG A 1 153 ? 23.775 10.812 14.880 1.00 40.79 152 ARG A O 1
ATOM 1008 N N . ALA A 1 154 ? 24.144 11.078 12.686 1.00 43.15 153 ALA A N 1
ATOM 1009 C CA . ALA A 1 154 ? 23.529 9.822 12.350 1.00 41.04 153 ALA A CA 1
ATOM 1010 C C . ALA A 1 154 ? 24.331 8.609 12.838 1.00 46.23 153 ALA A C 1
ATOM 1011 O O . ALA A 1 154 ? 23.757 7.538 13.113 1.00 45.77 153 ALA A O 1
ATOM 1013 N N . GLY A 1 155 ? 25.654 8.744 12.917 1.00 45.02 154 GLY A N 1
ATOM 1014 C CA . GLY A 1 155 ? 26.529 7.675 13.445 1.00 47.56 154 GLY A CA 1
ATOM 1015 C C . GLY A 1 155 ? 26.348 6.340 12.788 1.00 46.59 154 GLY A C 1
ATOM 1016 O O . GLY A 1 155 ? 26.548 6.218 11.597 1.00 48.20 154 GLY A O 1
ATOM 1017 N N . ASP A 1 156 ? 25.948 5.349 13.584 1.00 44.32 155 ASP A N 1
ATOM 1018 C CA . ASP A 1 156 ? 25.680 3.964 13.147 1.00 45.37 155 ASP A CA 1
ATOM 1019 C C . ASP A 1 156 ? 24.404 3.742 12.382 1.00 42.96 155 A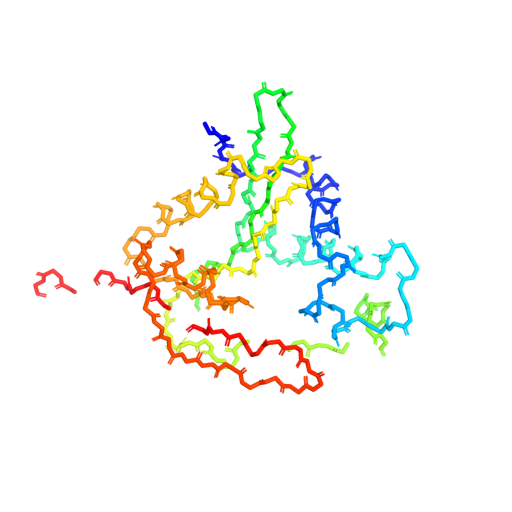SP A C 1
ATOM 1020 O O . ASP A 1 156 ? 24.162 2.606 11.919 1.00 45.31 155 ASP A O 1
ATOM 1025 N N . GLU A 1 157 ? 23.558 4.764 12.314 1.00 41.26 156 GLU A N 1
ATOM 1026 C CA . GLU A 1 157 ? 22.274 4.622 11.706 1.00 42.77 156 GLU A CA 1
ATOM 1027 C C . GLU A 1 157 ? 22.363 4.923 10.197 1.00 42.75 156 GLU A C 1
ATOM 1028 O O . GLU A 1 157 ? 23.295 5.585 9.714 1.00 41.56 156 GLU A O 1
ATOM 1034 N N . ALA A 1 158 ? 21.338 4.488 9.493 1.00 40.17 157 ALA A N 1
ATOM 1035 C CA . ALA A 1 158 ? 21.175 4.648 8.049 1.00 37.84 157 ALA A CA 1
ATOM 1036 C C . ALA A 1 158 ? 20.669 6.048 7.660 1.00 40.75 157 ALA A C 1
ATOM 1037 O O . ALA A 1 158 ? 20.001 6.722 8.427 1.00 40.50 157 ALA A O 1
ATOM 1039 N N . ILE A 1 159 ? 20.991 6.445 6.437 1.00 40.91 158 ILE A N 1
ATOM 1040 C CA . ILE A 1 159 ? 20.522 7.683 5.857 1.00 39.10 158 ILE A CA 1
ATOM 1041 C C . ILE A 1 159 ? 20.000 7.405 4.423 1.00 41.24 158 ILE A C 1
ATOM 1042 O O . ILE A 1 159 ? 20.666 6.748 3.641 1.00 39.27 158 ILE A O 1
ATOM 1047 N N . TYR A 1 160 ? 18.822 7.954 4.112 1.00 37.56 159 TYR A N 1
ATOM 1048 C CA . TYR A 1 160 ? 18.247 8.028 2.754 1.00 38.22 159 TYR A CA 1
ATOM 1049 C C . TYR A 1 160 ? 18.288 9.474 2.219 1.00 40.68 159 TYR A C 1
ATOM 1050 O O . TYR A 1 160 ? 18.101 10.413 2.970 1.00 38.27 159 TYR A O 1
ATOM 1059 N N . LEU A 1 161 ? 18.582 9.634 0.932 1.00 39.58 160 LEU A N 1
ATOM 1060 C CA . LEU A 1 161 ? 18.412 10.861 0.231 1.00 40.29 160 LEU A CA 1
ATOM 1061 C C . LEU A 1 161 ? 18.102 10.577 -1.243 1.00 38.93 160 LEU A C 1
ATOM 1062 O O . LEU A 1 161 ? 18.187 9.456 -1.728 1.00 36.76 160 LEU A O 1
ATOM 1067 N N . GLU A 1 162 ? 17.709 11.619 -1.958 1.00 35.52 161 GLU A N 1
ATOM 1068 C CA . GLU A 1 162 ? 17.434 11.549 -3.391 1.00 34.92 161 GLU A CA 1
ATOM 1069 C C . GLU A 1 162 ? 18.277 12.562 -4.088 1.00 41.94 161 GLU A C 1
ATOM 1070 O O . GLU A 1 162 ? 18.057 13.757 -3.901 1.00 39.43 161 GLU A O 1
ATOM 1076 N N . ALA A 1 163 ? 19.275 12.115 -4.847 1.00 43.21 162 ALA A N 1
ATOM 1077 C CA . ALA A 1 163 ? 20.237 13.051 -5.461 1.00 43.45 162 ALA A CA 1
ATOM 1078 C C . ALA A 1 163 ? 19.693 13.559 -6.796 1.00 44.00 162 ALA A C 1
ATOM 1079 O O . ALA A 1 163 ? 19.148 12.797 -7.595 1.00 44.45 162 ALA A O 1
ATOM 1081 N N . THR A 1 164 ? 19.806 14.860 -7.030 1.00 44.25 163 THR A N 1
ATOM 1082 C CA . THR A 1 164 ? 19.213 15.474 -8.224 1.00 47.98 163 THR A CA 1
ATOM 1083 C C . THR A 1 164 ? 20.118 15.600 -9.456 1.00 50.11 163 THR A C 1
ATOM 1084 O O . THR A 1 164 ? 19.628 16.009 -10.526 1.00 48.98 163 THR A O 1
ATOM 1088 N N . SER A 1 165 ? 21.412 15.286 -9.304 1.00 49.90 164 SER A N 1
ATOM 1089 C CA . SER A 1 165 ? 22.354 15.177 -10.434 1.00 50.36 164 SER A CA 1
ATOM 1090 C C . SER A 1 165 ? 23.367 14.042 -10.207 1.00 50.76 164 SER A C 1
ATOM 1091 O O . SER A 1 165 ? 23.535 13.559 -9.078 1.00 48.44 164 SER A O 1
ATOM 1094 N N . THR A 1 166 ? 24.011 13.602 -11.287 1.00 49.96 165 THR A N 1
ATOM 1095 C CA . THR A 1 166 ? 25.089 12.611 -11.192 1.00 50.23 165 THR A CA 1
ATOM 1096 C C . THR A 1 166 ? 26.245 13.196 -10.382 1.00 50.73 165 THR A C 1
ATOM 1097 O O . THR A 1 166 ? 26.863 12.508 -9.568 1.00 49.67 165 THR A O 1
ATOM 1101 N N . ARG A 1 167 ? 26.503 14.481 -10.568 1.00 52.67 166 ARG A N 1
ATOM 1102 C CA . ARG A 1 167 ? 27.530 15.146 -9.804 1.00 55.31 166 ARG A CA 1
ATOM 1103 C C . ARG A 1 167 ? 27.289 15.003 -8.310 1.00 52.64 166 ARG A C 1
ATOM 1104 O O . ARG A 1 167 ? 28.196 14.606 -7.559 1.00 52.81 166 ARG A O 1
ATOM 1112 N N . ALA A 1 168 ? 26.078 15.344 -7.874 1.00 51.63 167 ALA A N 1
ATOM 1113 C CA . ALA A 1 168 ? 25.719 15.235 -6.450 1.00 51.47 167 ALA A CA 1
ATOM 1114 C C . ALA A 1 168 ? 25.798 13.769 -5.966 1.00 50.95 167 ALA A C 1
ATOM 1115 O O . ALA A 1 168 ? 26.336 13.483 -4.894 1.00 52.24 167 ALA A O 1
ATOM 1117 N N . ALA A 1 169 ? 25.280 12.861 -6.787 1.00 50.12 168 ALA A N 1
ATOM 1118 C CA . ALA A 1 169 ? 25.334 11.437 -6.521 1.00 50.73 168 ALA A CA 1
ATOM 1119 C C . ALA A 1 169 ? 26.763 10.960 -6.250 1.00 51.76 168 ALA A C 1
ATOM 1120 O O . ALA A 1 169 ? 26.992 10.117 -5.387 1.00 48.53 168 ALA A O 1
ATOM 1122 N N . GLN A 1 170 ? 27.719 11.496 -7.011 1.00 52.39 169 GLN A N 1
ATOM 1123 C CA . GLN A 1 170 ? 29.142 11.132 -6.865 1.00 53.56 169 GLN A CA 1
ATOM 1124 C C . GLN A 1 170 ? 29.741 11.668 -5.548 1.00 52.40 169 GLN A C 1
ATOM 1125 O O . GLN A 1 170 ? 30.555 10.989 -4.901 1.00 52.93 169 GLN A O 1
ATOM 1131 N N . LEU A 1 171 ? 29.298 12.847 -5.141 1.00 53.93 170 LEU A N 1
ATOM 1132 C CA . LEU A 1 171 ? 29.688 13.445 -3.860 1.00 54.67 170 LEU A CA 1
ATOM 1133 C C . LEU A 1 171 ? 29.184 12.587 -2.711 1.00 53.21 170 LEU A C 1
ATOM 1134 O O . LEU A 1 171 ? 29.942 12.236 -1.799 1.00 53.23 170 LEU A O 1
ATOM 1139 N N . TYR A 1 172 ? 27.914 12.200 -2.785 1.00 52.30 171 TYR A N 1
ATOM 1140 C CA . TYR A 1 172 ? 27.302 11.346 -1.770 1.00 49.00 171 TYR A CA 1
ATOM 1141 C C . TYR A 1 172 ? 27.882 9.935 -1.737 1.00 46.47 171 TYR A C 1
ATOM 1142 O O . TYR A 1 172 ? 28.093 9.398 -0.657 1.00 48.11 171 TYR A O 1
ATOM 1151 N N . ASN A 1 173 ? 28.151 9.342 -2.898 1.00 45.77 172 ASN A N 1
ATOM 1152 C CA . ASN A 1 173 ? 28.871 8.076 -2.983 1.00 49.74 172 ASN A CA 1
ATOM 1153 C C . ASN A 1 173 ? 30.239 8.110 -2.291 1.00 49.04 172 ASN A C 1
ATOM 1154 O O . ASN A 1 173 ? 30.627 7.153 -1.647 1.00 51.25 172 ASN A O 1
ATOM 1159 N N . ARG A 1 174 ? 30.976 9.203 -2.423 1.00 50.81 173 ARG A N 1
ATOM 1160 C CA . ARG A 1 174 ? 32.265 9.328 -1.725 1.00 52.63 173 ARG A CA 1
ATOM 1161 C C . ARG A 1 174 ? 32.105 9.437 -0.187 1.00 53.55 173 ARG A C 1
ATOM 1162 O O . ARG A 1 174 ? 33.031 9.124 0.558 1.00 54.07 173 ARG A O 1
ATOM 1170 N N . LEU A 1 175 ? 30.928 9.867 0.275 1.00 50.23 174 LEU A N 1
ATOM 1171 C CA . LEU A 1 175 ? 30.609 9.919 1.707 1.00 49.78 174 LEU A CA 1
ATOM 1172 C C . LEU A 1 175 ? 29.972 8.656 2.251 1.00 50.73 174 LEU A C 1
ATOM 1173 O O . LEU A 1 175 ? 29.541 8.638 3.407 1.00 54.38 174 LEU A O 1
ATOM 1178 N N . GLY A 1 176 ? 29.954 7.594 1.450 1.00 49.01 175 GLY A N 1
ATOM 1179 C CA . GLY A 1 176 ? 29.434 6.298 1.877 1.00 47.91 175 GLY A CA 1
ATOM 1180 C C . GLY A 1 176 ? 28.013 5.939 1.477 1.00 49.10 175 GLY A C 1
ATOM 1181 O O . GLY A 1 176 ? 27.529 4.901 1.890 1.00 44.27 175 GLY A O 1
ATOM 1182 N N . PHE A 1 177 ? 27.327 6.775 0.700 1.00 48.11 176 PHE A N 1
ATOM 1183 C CA . PHE A 1 177 ? 26.017 6.394 0.122 1.00 46.88 176 PHE A CA 1
ATOM 1184 C C . PHE A 1 177 ? 26.150 5.466 -1.079 1.00 43.92 176 PHE A C 1
ATOM 1185 O O . PHE A 1 177 ? 26.957 5.701 -1.975 1.00 45.66 176 PHE A O 1
ATOM 1193 N N . VAL A 1 178 ? 25.340 4.410 -1.123 1.00 44.38 177 VAL A N 1
ATOM 1194 C CA . VAL A 1 178 ? 25.290 3.542 -2.306 1.00 44.32 177 VAL A CA 1
ATOM 1195 C C . VAL A 1 178 ? 23.983 3.809 -3.081 1.00 45.98 177 VAL A C 1
ATOM 1196 O O . VAL A 1 178 ? 22.997 4.258 -2.486 1.00 43.35 177 VAL A O 1
ATOM 1200 N N . PRO A 1 179 ? 23.984 3.594 -4.428 1.00 43.37 178 PRO A N 1
ATOM 1201 C CA . PRO A 1 179 ? 22.721 3.843 -5.123 1.00 39.20 178 PRO A CA 1
ATOM 1202 C C . PRO A 1 179 ? 21.656 2.776 -4.823 1.00 40.31 178 PRO A C 1
ATOM 1203 O O . PRO A 1 179 ? 21.973 1.607 -4.684 1.00 36.91 178 PRO A O 1
ATOM 1207 N N . LEU A 1 180 ? 20.401 3.214 -4.773 1.00 37.91 179 LEU A N 1
ATOM 1208 C CA . LEU A 1 180 ? 19.245 2.326 -4.784 1.00 37.81 179 LEU A CA 1
ATOM 1209 C C . LEU A 1 180 ? 18.694 2.278 -6.222 1.00 36.85 179 LEU A C 1
ATOM 1210 O O . LEU A 1 180 ? 18.587 1.227 -6.813 1.00 38.84 179 LEU A O 1
ATOM 1215 N N . GLY A 1 181 ? 18.399 3.425 -6.796 1.00 37.04 180 GLY A N 1
ATOM 1216 C CA . GLY A 1 181 ? 17.987 3.489 -8.209 1.00 36.36 180 GLY A CA 1
ATOM 1217 C C . GLY A 1 181 ? 17.274 4.793 -8.484 1.00 38.64 180 GLY A C 1
ATOM 1218 O O . GLY A 1 181 ? 17.179 5.641 -7.599 1.00 37.59 180 GLY A O 1
ATOM 1219 N N . TYR A 1 182 ? 16.808 4.974 -9.717 1.00 36.72 181 TYR A N 1
ATOM 1220 C CA . TYR A 1 182 ? 16.131 6.217 -10.099 1.00 37.22 181 TYR A CA 1
ATOM 1221 C C . TYR A 1 182 ? 14.646 6.146 -9.775 1.00 38.10 181 TYR A C 1
ATOM 1222 O O . TYR A 1 182 ? 14.007 5.108 -9.948 1.00 37.60 181 TYR A O 1
ATOM 1231 N N . ILE A 1 183 ? 14.118 7.243 -9.243 1.00 37.52 182 ILE A N 1
ATOM 1232 C CA . ILE A 1 183 ? 12.680 7.370 -8.982 1.00 40.40 182 ILE A CA 1
ATOM 1233 C C . ILE A 1 183 ? 12.014 7.948 -10.236 1.00 43.60 182 ILE A C 1
ATOM 1234 O O . ILE A 1 183 ? 12.438 8.998 -10.742 1.00 44.08 182 ILE A O 1
ATOM 1239 N N . PRO A 1 184 ? 10.970 7.273 -10.745 1.00 49.15 183 PRO A N 1
ATOM 1240 C CA . PRO A 1 184 ? 10.292 7.813 -11.927 1.00 53.26 183 PRO A CA 1
ATOM 1241 C C . PRO A 1 184 ? 9.675 9.173 -11.658 1.00 57.19 183 PRO A C 1
ATOM 1242 O O . PRO A 1 184 ? 9.044 9.349 -10.620 1.00 56.22 183 PRO A O 1
ATOM 1246 N N . SER A 1 185 ? 9.868 10.111 -12.585 1.00 60.72 184 SER A N 1
ATOM 1247 C CA . SER A 1 185 ? 9.272 11.452 -12.492 1.00 65.25 184 SER A CA 1
ATOM 1248 C C . SER A 1 185 ? 8.185 11.581 -13.539 1.00 66.87 184 SER A C 1
ATOM 1249 O O . SER A 1 185 ? 8.368 11.129 -14.658 1.00 66.60 184 SER A O 1
ATOM 1252 N N . ASP A 1 186 ? 7.045 12.154 -13.175 1.00 70.45 185 ASP A N 1
ATOM 1253 C CA . ASP A 1 186 ? 6.092 12.604 -14.189 1.00 74.59 185 ASP A CA 1
ATOM 1254 C C . ASP A 1 186 ? 6.336 14.084 -14.369 1.00 75.45 185 ASP A C 1
ATOM 1255 O O . ASP A 1 186 ? 6.929 14.727 -13.491 1.00 77.17 185 ASP A O 1
ATOM 1260 N N . ASP A 1 187 ? 5.905 14.611 -15.510 1.00 76.61 186 ASP A N 1
ATOM 1261 C CA . ASP A 1 187 ? 6.101 16.019 -15.876 1.00 78.27 186 ASP A CA 1
ATOM 1262 C C . ASP A 1 187 ? 7.545 16.544 -15.749 1.00 80.14 186 ASP A C 1
ATOM 1263 O O . ASP A 1 187 ? 7.935 17.438 -16.515 1.00 80.56 186 ASP A O 1
ATOM 1265 N N . ASP A 1 188 ? 8.332 15.964 -14.826 1.00 80.38 187 ASP A N 1
ATOM 1266 C CA . ASP A 1 188 ? 9.486 16.642 -14.216 1.00 80.04 187 ASP A CA 1
ATOM 1267 C C . ASP A 1 188 ? 10.858 16.358 -14.862 1.00 78.90 187 ASP A C 1
ATOM 1268 O O . ASP A 1 188 ? 11.013 15.445 -15.688 1.00 77.21 187 ASP A O 1
ATOM 1270 N N . GLY A 1 189 ? 11.847 17.159 -14.442 1.00 76.87 188 GLY A N 1
ATOM 1271 C CA . GLY A 1 189 ? 13.211 17.090 -14.964 1.00 73.05 188 GLY A CA 1
ATOM 1272 C C . GLY A 1 189 ? 13.939 15.828 -14.526 1.00 67.25 188 GLY A C 1
ATOM 1273 O O . GLY A 1 189 ? 13.317 14.781 -14.323 1.00 66.39 188 GLY A O 1
ATOM 1274 N N . THR A 1 190 ? 15.259 15.927 -14.377 1.00 61.97 189 THR A N 1
ATOM 1275 C CA . THR A 1 190 ? 16.092 14.729 -14.180 1.00 60.74 189 THR A CA 1
ATOM 1276 C C . THR A 1 190 ? 15.469 13.786 -13.148 1.00 56.16 189 THR A C 1
ATOM 1277 O O . THR A 1 190 ? 15.089 14.216 -12.062 1.00 55.93 189 THR A O 1
ATOM 1281 N N . PRO A 1 191 ? 15.304 12.501 -13.505 1.00 50.69 190 PRO A N 1
ATOM 1282 C CA . PRO A 1 191 ? 14.943 11.563 -12.452 1.00 48.25 190 PRO A CA 1
ATOM 1283 C C . PRO A 1 191 ? 15.917 11.693 -11.275 1.00 46.70 190 PRO A C 1
ATOM 1284 O O . PRO A 1 191 ? 17.107 12.012 -11.445 1.00 49.20 190 PRO A O 1
ATOM 1288 N N . GLU A 1 192 ? 15.406 11.519 -10.069 1.00 44.39 191 GLU A N 1
ATOM 1289 C CA . GLU A 1 192 ? 16.294 11.580 -8.905 1.00 42.18 191 GLU A CA 1
ATOM 1290 C C . GLU A 1 192 ? 16.855 10.204 -8.611 1.00 38.53 191 GLU A C 1
ATOM 1291 O O . GLU A 1 192 ? 16.177 9.206 -8.792 1.00 39.15 191 GLU A O 1
ATOM 1297 N N . LEU A 1 193 ? 18.112 10.167 -8.185 1.00 38.88 192 LEU A N 1
ATOM 1298 C CA . LEU A 1 193 ? 18.771 8.914 -7.820 1.00 40.66 192 LEU A CA 1
ATOM 1299 C C . LEU A 1 193 ? 18.663 8.736 -6.293 1.00 39.08 192 LEU A C 1
ATOM 1300 O O . LEU A 1 193 ? 19.312 9.430 -5.531 1.00 37.52 192 LEU A O 1
ATOM 1305 N N . ALA A 1 194 ? 17.793 7.822 -5.865 1.00 37.26 193 ALA A N 1
ATOM 1306 C CA . ALA A 1 194 ? 17.675 7.443 -4.462 1.00 33.04 193 ALA A CA 1
ATOM 1307 C C . ALA A 1 194 ? 18.968 6.797 -4.042 1.00 37.34 193 ALA A C 1
ATOM 1308 O O . ALA A 1 194 ? 19.489 5.926 -4.761 1.00 38.18 193 ALA A O 1
ATOM 1318 N N . TRP A 1 196 ? 21.410 5.361 -0.342 1.00 40.23 195 TRP A N 1
ATOM 1319 C CA . TRP A 1 196 ? 21.374 4.826 0.993 1.00 39.12 195 TRP A CA 1
ATOM 1320 C C . TRP A 1 196 ? 22.766 4.795 1.575 1.00 42.69 195 TRP A C 1
ATOM 1321 O O . TRP A 1 196 ? 23.642 4.095 1.029 1.00 39.43 195 TRP A O 1
ATOM 1332 N N . LYS A 1 197 ? 22.950 5.437 2.722 1.00 42.70 196 LYS A N 1
ATOM 1333 C CA . LYS A 1 197 ? 24.138 5.181 3.549 1.00 43.44 196 LYS A CA 1
ATOM 1334 C C . LYS A 1 197 ? 23.768 4.124 4.586 1.00 42.61 196 LYS A C 1
ATOM 1335 O O . LYS A 1 197 ? 22.899 4.345 5.429 1.00 43.17 196 LYS A O 1
ATOM 1341 N N . PRO A 1 198 ? 24.394 2.928 4.492 1.00 42.47 197 PRO A N 1
ATOM 1342 C CA . PRO A 1 198 ? 23.902 1.837 5.300 1.00 41.67 197 PRO A CA 1
ATOM 1343 C C . PRO A 1 198 ? 24.184 1.978 6.784 1.00 42.01 197 PRO A C 1
ATOM 1344 O O . PRO A 1 198 ? 25.097 2.721 7.167 1.00 38.95 197 PRO A O 1
ATOM 1348 N N . PRO A 1 199 ? 23.414 1.260 7.601 1.00 42.89 198 PRO A N 1
ATOM 1349 C CA . PRO A 1 199 ? 23.707 1.220 9.015 1.00 43.50 198 PRO A CA 1
ATOM 1350 C C . PRO A 1 199 ? 24.934 0.355 9.230 1.00 44.42 198 PRO A C 1
ATOM 1351 O O . PRO A 1 199 ? 25.360 -0.345 8.319 1.00 42.66 198 PRO A O 1
ATOM 1355 N N . ALA A 1 200 ? 25.530 0.445 10.414 1.00 43.96 199 ALA A N 1
ATOM 1356 C CA . ALA A 1 200 ? 26.633 -0.401 10.760 1.00 39.77 199 ALA A CA 1
ATOM 1357 C C . ALA A 1 200 ? 26.213 -1.853 10.712 1.00 42.41 199 ALA A C 1
ATOM 1358 O O . ALA A 1 200 ? 25.086 -2.190 11.043 1.00 43.42 199 ALA A O 1
ATOM 1368 N N . PRO A 1 202 ? 26.169 -5.735 11.969 1.00 49.23 201 PRO A N 1
ATOM 1369 C CA . PRO A 1 202 ? 26.131 -6.238 13.326 1.00 53.19 201 PRO A CA 1
ATOM 1370 C C . PRO A 1 202 ? 27.508 -6.724 13.775 1.00 60.29 201 PRO A C 1
ATOM 1371 O O . PRO A 1 202 ? 28.183 -7.423 13.020 1.00 62.80 201 PRO A O 1
ATOM 1375 N N . THR A 1 203 ? 27.896 -6.340 14.992 1.00 66.63 202 THR A N 1
ATOM 1376 C CA . THR A 1 203 ? 29.255 -6.534 15.546 1.00 70.07 202 THR A CA 1
ATOM 1377 C C . THR A 1 203 ? 29.657 -7.997 15.583 1.00 71.72 202 THR A C 1
ATOM 1378 O O . THR A 1 203 ? 30.790 -8.351 15.246 1.00 74.74 202 THR A O 1
ATOM 1382 N N . VAL A 1 204 ? 28.728 -8.839 16.010 1.00 71.05 203 VAL A N 1
ATOM 1383 C CA . VAL A 1 204 ? 28.998 -10.256 16.140 1.00 71.15 203 VAL A CA 1
ATOM 1384 C C . VAL A 1 204 ? 27.670 -10.986 16.016 1.00 72.34 203 VAL A C 1
ATOM 1385 O O . VAL A 1 204 ? 26.679 -10.302 15.739 1.00 71.23 203 VAL A O 1
#

Nearest PDB structures (foldseek):
  2qec-assembly1_A-2  TM=1.005E+00  e=1.455E-36  Corynebacterium glutamicum ATCC 13032
  4m85-assembly4_D  TM=7.396E-01  e=1.994E-06  Staphylococcus aureus subsp. aureus Mu50
  2pc1-assembly1_A  TM=6.591E-01  e=1.285E-06  Streptococcus agalactiae 2603V/R
  7byy-assembly1_B  TM=5.568E-01  e=5.800E-06  Escherichia coli
  6ajn-assembly1_A  TM=5.058E-01  e=7.003E-06  Escherichia coli

Solvent-accessible surface area: 10348 Å² total

Secondary structure (DSSP, 8-state):
--EEEE--GGGHHHHHHHHHHHHTT-HHHHTTS-S--GGGHHHHHHHHHHIIIIIHHHEEEEEEE-TTS-EEEEEEEEPP---HHHHH-----TTS-SS--EEEEEEEE-GGGTTSSHHHHHHHHHHHHHTTS-EE--BSSHHHHHHHHHTT-----EEP-SS-SS-EE--B------

Organism: Corynebacterium glutamicum (strain ATCC 13032 / DSM 20300 / JCM 1318 / BCRC 11384 / CCUG 27702 / LMG 3730 / NBRC 12168 / NCIMB 10025 / NRRL B-2784 / 534) (NCBI:txid196627)

InterPro domains:
  IPR000182 GNAT domain [PF00583] (67-176)
  IPR000182 GNAT domain [PS51186] (3-199)
  IPR016181 Acyl-CoA N-acyltransferase [SSF55729] (7-196)
  IPR052523 Trichothecene Biosynthesis Acetyltransferases [PTHR42791] (4-196)

CATH classification: 3.40.630.30

B-factor: mean 47.26, std 13.2, range [4.26, 132.34]

Foldseek 3Di:
DWAKDFDDPVCLVVQLVQVCQQPVPPLVQCVQFDDDDVVCVLVSLVSSCCCVPPQVPQHTKMFTADPVGDTFKIWGKHAWDVVVCVNRCDDDDDPDPPDTAMETEDIGGHPVCPPPCRRVNVVVVVCVVCAQGKYKYWAQDVVRVVVVVVVQDDWPAFDDDPPTPDTTTMMRHGHDPD

Sequence (178 aa):
SPTTVLPATQADFPKIVDVLVEAFANDPTFLRWIPQPDPGSAKLRALFELQIEKQYAVAGNIDVARDSEGEEIVGVVALWDRPDPRLVSIFGKAAARFHPKFPHWYLYTVATSSSARGTGVGSALLNHGIARAGDEAIYLEATSTRAAQLYNRLGFVPLGYIPSDDDGTPELAWKPPAPTV